Protein AF-A0A0G3ICB9-F1 (afdb_monomer_lite)

Organism: NCBI:txid573737

Radius of gyration: 21.66 Å; chains: 1; bounding box: 41×45×88 Å

Secondary structure (DSSP, 8-state):
------------S---HHHHHH--THHHHT--HHHHHHHHHHHHSPPTT--SPPPEEEETTEEHHHHS-TTS-GGGHHHHHHHHHHHHHHHHHHHTT--HHHHHHHHHHHHHHTT-HHHHTGGGGTSPPPTTEEEEEEEEEEEEETTEEEEEEEEEEEE------PPP-------

Structure (mmCIF, N/CA/C/O backbone):
data_AF-A0A0G3ICB9-F1
#
_entry.id   AF-A0A0G3ICB9-F1
#
loop_
_atom_site.group_PDB
_atom_site.id
_atom_site.type_symbol
_atom_site.label_atom_id
_atom_site.label_alt_id
_atom_site.label_comp_id
_atom_site.label_asym_id
_atom_site.label_entity_id
_atom_site.label_seq_id
_atom_site.pdbx_PDB_ins_code
_atom_site.Cartn_x
_atom_site.Cartn_y
_atom_site.Cartn_z
_atom_site.occupancy
_atom_site.B_iso_or_equiv
_atom_site.auth_seq_id
_atom_site.auth_comp_id
_atom_site.auth_asym_id
_atom_site.auth_atom_id
_atom_site.pdbx_PDB_model_num
ATOM 1 N N . MET A 1 1 ? -5.473 25.758 28.891 1.00 36.34 1 MET A N 1
ATOM 2 C CA . MET A 1 1 ? -4.115 25.383 28.438 1.00 36.34 1 MET A CA 1
ATOM 3 C C . MET A 1 1 ? -4.259 24.371 27.316 1.00 36.34 1 MET A C 1
ATOM 5 O O . MET A 1 1 ? -4.923 23.369 27.555 1.00 36.34 1 MET A O 1
ATOM 9 N N . PRO A 1 2 ? -3.718 24.615 26.113 1.00 33.41 2 PRO A N 1
ATOM 10 C CA . PRO A 1 2 ? -3.666 23.583 25.084 1.00 33.41 2 PRO A CA 1
ATOM 11 C C . PRO A 1 2 ? -2.639 22.509 25.492 1.00 33.41 2 PRO A C 1
ATOM 13 O O . PRO A 1 2 ? -1.595 22.863 26.050 1.00 33.41 2 PRO A O 1
ATOM 16 N N . PRO A 1 3 ? -2.899 21.212 25.260 1.00 31.28 3 PRO A N 1
ATOM 17 C CA . PRO A 1 3 ? -1.895 20.179 25.476 1.00 31.28 3 PRO A CA 1
ATOM 18 C C . PRO A 1 3 ? -0.764 20.356 24.455 1.00 31.28 3 PRO A C 1
ATOM 20 O O . PRO A 1 3 ? -0.984 20.318 23.248 1.00 31.28 3 PRO A O 1
ATOM 23 N N . SER A 1 4 ? 0.461 20.576 24.937 1.00 29.45 4 SER A N 1
ATOM 24 C CA . SER A 1 4 ? 1.648 20.570 24.086 1.00 29.45 4 SER A CA 1
ATOM 25 C C . SER A 1 4 ? 2.034 19.121 23.786 1.00 29.45 4 SER A C 1
ATOM 27 O O . SER A 1 4 ? 2.638 18.450 24.629 1.00 29.45 4 SER A O 1
ATOM 29 N N . THR A 1 5 ? 1.713 18.627 22.597 1.00 32.50 5 THR A N 1
ATOM 30 C CA . THR A 1 5 ? 2.228 17.340 22.119 1.00 32.50 5 THR A CA 1
ATOM 31 C C . THR A 1 5 ? 3.695 17.522 21.734 1.00 32.50 5 THR A C 1
ATOM 33 O O . THR A 1 5 ? 4.024 17.861 20.603 1.00 32.50 5 THR A O 1
ATOM 36 N N . ARG A 1 6 ? 4.608 17.352 22.696 1.00 29.30 6 ARG A N 1
ATOM 37 C CA . ARG A 1 6 ? 6.033 17.162 22.398 1.00 29.30 6 ARG A CA 1
ATOM 38 C C . ARG A 1 6 ? 6.254 15.680 22.126 1.00 29.30 6 ARG A C 1
ATOM 40 O O . ARG A 1 6 ? 6.315 14.887 23.065 1.00 29.30 6 ARG A O 1
ATOM 47 N N . ILE A 1 7 ? 6.374 15.322 20.850 1.00 36.06 7 ILE A N 1
ATOM 48 C CA . ILE A 1 7 ? 6.918 14.029 20.431 1.00 36.06 7 ILE A CA 1
ATOM 49 C C . ILE A 1 7 ? 8.352 13.979 20.970 1.00 36.06 7 ILE A C 1
ATOM 51 O O . ILE A 1 7 ? 9.191 14.807 20.616 1.00 36.06 7 ILE A O 1
ATOM 55 N N . ARG A 1 8 ? 8.618 13.075 21.917 1.00 31.22 8 ARG A N 1
ATOM 56 C CA . ARG A 1 8 ? 9.980 12.847 22.409 1.00 31.22 8 ARG A CA 1
ATOM 57 C C . ARG A 1 8 ? 10.751 12.142 21.302 1.00 31.22 8 ARG A C 1
ATOM 59 O O . ARG A 1 8 ? 10.303 11.101 20.832 1.00 31.22 8 ARG A O 1
ATOM 66 N N . SER A 1 9 ? 11.910 12.675 20.925 1.00 35.12 9 SER A N 1
ATOM 67 C CA . SER A 1 9 ? 12.854 11.935 20.094 1.00 35.12 9 SER A CA 1
ATOM 68 C C . SER A 1 9 ? 13.246 10.650 20.830 1.00 35.12 9 SER A C 1
ATOM 70 O O . SER A 1 9 ? 13.756 10.678 21.953 1.00 35.12 9 SER A O 1
ATOM 72 N N . TRP A 1 10 ? 12.929 9.508 20.224 1.00 36.06 10 TRP A N 1
ATOM 73 C CA . TRP A 1 10 ? 13.269 8.198 20.761 1.00 36.06 10 TRP A CA 1
ATOM 74 C C . TRP A 1 10 ? 14.775 7.981 20.603 1.00 36.06 10 TRP A C 1
ATOM 76 O O . TRP A 1 10 ? 15.261 7.641 19.529 1.00 36.06 10 TRP A O 1
ATOM 86 N N . ASN A 1 11 ? 15.533 8.238 21.668 1.00 41.88 11 ASN A N 1
ATOM 87 C CA . ASN A 1 11 ? 16.977 8.039 21.686 1.00 41.88 11 ASN A CA 1
ATOM 88 C C . ASN A 1 11 ? 17.268 6.593 22.129 1.00 41.88 11 ASN A C 1
ATOM 90 O O . ASN A 1 11 ? 17.158 6.274 23.314 1.00 41.88 11 ASN A O 1
ATOM 94 N N . ARG A 1 12 ? 17.598 5.705 21.182 1.00 42.88 12 ARG A N 1
ATOM 95 C CA . ARG A 1 12 ? 18.114 4.354 21.461 1.00 42.88 12 ARG A CA 1
ATOM 96 C C . ARG A 1 12 ? 19.514 4.235 20.873 1.00 42.88 12 ARG A C 1
ATOM 98 O O . ARG A 1 12 ? 19.721 4.473 19.693 1.00 42.88 12 ARG A O 1
ATOM 105 N N . THR A 1 13 ? 20.469 3.825 21.696 1.00 48.84 13 THR A N 1
ATOM 106 C CA . THR A 1 13 ? 21.907 3.785 21.379 1.00 48.84 13 THR A CA 1
ATOM 107 C C . THR A 1 13 ? 22.303 2.696 20.363 1.00 48.84 13 THR A C 1
ATOM 109 O O . THR A 1 13 ? 23.482 2.544 20.076 1.00 48.84 13 THR A O 1
ATOM 112 N N . HIS A 1 14 ? 21.350 1.946 19.797 1.00 49.00 14 HIS A N 1
ATOM 113 C CA . HIS A 1 14 ? 21.583 0.895 18.796 1.00 49.00 14 HIS A CA 1
ATOM 114 C C . HIS A 1 14 ? 20.379 0.772 17.848 1.00 49.00 14 HIS A C 1
ATOM 116 O O . HIS A 1 14 ? 19.613 -0.183 17.922 1.00 49.00 14 HIS A O 1
ATOM 122 N N . THR A 1 15 ? 20.1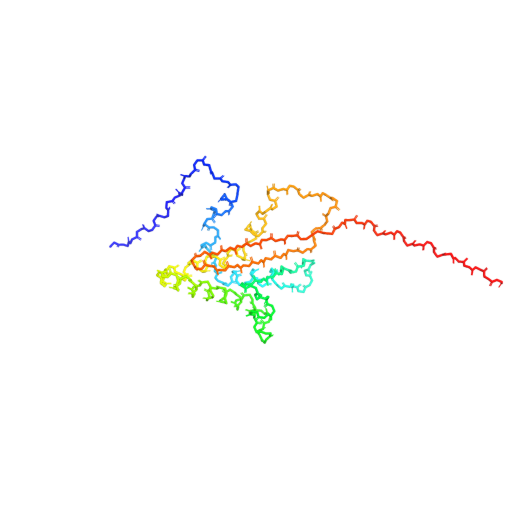92 1.769 16.989 1.00 50.28 15 THR A N 1
ATOM 123 C CA . THR A 1 15 ? 19.154 1.775 15.949 1.00 50.28 15 THR A CA 1
ATOM 124 C C . THR A 1 15 ? 19.701 1.081 14.700 1.00 50.28 15 THR A C 1
ATOM 126 O O . THR A 1 15 ? 20.700 1.535 14.135 1.00 50.28 15 THR A O 1
ATOM 129 N N . SER A 1 16 ? 19.082 -0.016 14.267 1.00 55.09 16 SER A N 1
ATOM 130 C CA . SER A 1 16 ? 19.401 -0.666 12.986 1.00 55.09 16 SER A CA 1
ATOM 131 C C . SER A 1 16 ? 19.162 0.294 11.810 1.00 55.09 16 SER A C 1
ATOM 133 O O . SER A 1 16 ? 18.379 1.233 11.930 1.00 55.09 16 SER A O 1
ATOM 135 N N . ILE A 1 17 ? 19.805 0.079 10.655 1.00 57.38 17 ILE A N 1
ATOM 136 C CA . ILE A 1 17 ? 19.614 0.930 9.458 1.00 57.38 17 ILE A CA 1
ATOM 137 C C . ILE A 1 17 ? 18.126 1.020 9.075 1.00 57.38 17 ILE A C 1
ATOM 139 O O . ILE A 1 17 ? 17.643 2.090 8.723 1.00 57.38 17 ILE A O 1
ATOM 143 N N . ILE A 1 18 ? 17.379 -0.079 9.222 1.00 51.78 18 ILE A N 1
ATOM 144 C CA . ILE A 1 18 ? 15.931 -0.114 8.976 1.00 51.78 18 ILE A CA 1
ATOM 145 C C . ILE A 1 18 ? 15.203 0.817 9.944 1.00 51.78 18 ILE A C 1
ATOM 147 O O . ILE A 1 18 ? 14.414 1.650 9.514 1.00 51.78 18 ILE A O 1
ATOM 151 N N . GLU A 1 19 ? 15.500 0.736 11.240 1.00 52.53 19 GLU A N 1
ATOM 152 C CA . GLU A 1 19 ? 14.912 1.652 12.213 1.00 52.53 19 GLU A CA 1
ATOM 153 C C . GLU A 1 19 ? 15.326 3.106 11.930 1.00 52.53 19 GLU A C 1
ATOM 155 O O . GLU A 1 19 ? 14.493 3.987 12.055 1.00 52.53 19 GLU A O 1
ATOM 160 N N . GLN A 1 20 ? 16.547 3.385 11.459 1.00 56.66 20 GLN A N 1
ATOM 161 C CA . GLN A 1 20 ? 16.966 4.744 11.079 1.00 56.66 20 GLN A CA 1
ATOM 162 C C . GLN A 1 20 ? 16.178 5.295 9.882 1.00 56.66 20 GLN A C 1
ATOM 164 O O . GLN A 1 20 ? 15.895 6.489 9.851 1.00 56.66 20 GLN A O 1
ATOM 169 N N . VAL A 1 21 ? 15.788 4.438 8.932 1.00 54.41 21 VAL A N 1
ATOM 170 C CA . VAL A 1 21 ? 14.921 4.802 7.797 1.00 54.41 21 VAL A CA 1
ATOM 171 C C . VAL A 1 21 ? 13.453 4.947 8.217 1.00 54.41 21 VAL A C 1
ATOM 173 O O . VAL A 1 21 ? 12.726 5.746 7.635 1.00 54.41 21 VAL A O 1
ATOM 176 N N . LEU A 1 22 ? 13.015 4.217 9.245 1.00 53.25 22 LEU A N 1
ATOM 177 C CA . LEU A 1 22 ? 11.676 4.347 9.834 1.00 53.25 22 LEU A CA 1
ATOM 178 C C . LEU A 1 22 ? 11.558 5.532 10.813 1.00 53.25 22 LEU A C 1
ATOM 180 O O . LEU A 1 22 ? 10.451 5.969 11.121 1.00 53.25 22 LEU A O 1
ATOM 184 N N . VAL A 1 23 ? 12.685 6.048 11.315 1.00 50.00 23 VAL A N 1
ATOM 185 C CA . VAL A 1 23 ? 12.760 7.092 12.350 1.00 50.00 23 VAL A CA 1
ATOM 186 C C . VAL A 1 23 ? 12.534 8.540 11.878 1.00 50.00 23 VAL A C 1
ATOM 188 O O . VAL A 1 23 ? 12.190 9.344 12.751 1.00 50.00 23 VAL A O 1
ATOM 191 N N . PRO A 1 24 ? 12.572 8.958 10.592 1.00 49.22 24 PRO A N 1
ATOM 192 C CA . PRO A 1 24 ? 12.057 10.270 10.234 1.00 49.22 24 PRO A CA 1
ATOM 193 C C . PRO A 1 24 ? 10.522 10.205 10.175 1.00 49.22 24 PRO A C 1
ATOM 195 O O . PRO A 1 24 ? 9.903 10.294 9.119 1.00 49.22 24 PRO A O 1
ATOM 198 N N . GLN A 1 25 ? 9.894 10.122 11.352 1.00 50.16 25 GLN A N 1
ATOM 199 C CA . GLN A 1 25 ? 8.464 10.381 11.562 1.00 50.16 25 GLN A CA 1
ATOM 200 C C . GLN A 1 25 ? 8.055 11.805 11.126 1.00 50.16 25 GLN A C 1
ATOM 202 O O . GLN A 1 25 ? 6.872 12.125 11.086 1.00 50.16 25 GLN A O 1
ATOM 207 N N . THR A 1 26 ? 9.016 12.666 10.781 1.00 45.91 26 THR A N 1
ATOM 208 C CA . THR A 1 26 ? 8.797 14.058 10.383 1.00 45.91 26 THR A CA 1
ATOM 209 C C . THR A 1 26 ? 8.535 14.252 8.889 1.00 45.91 26 THR A C 1
ATOM 211 O O . THR A 1 26 ? 7.881 15.223 8.543 1.00 45.91 26 THR A O 1
ATOM 214 N N . GLU A 1 27 ? 8.972 13.357 7.991 1.00 49.41 27 GLU A N 1
ATOM 215 C CA . GLU A 1 27 ? 8.722 13.542 6.543 1.00 49.41 27 GLU A CA 1
ATOM 216 C C . GLU A 1 27 ? 7.315 13.113 6.101 1.00 49.41 27 GLU A C 1
ATOM 218 O O . GLU A 1 27 ? 6.844 13.540 5.051 1.00 49.41 27 GLU A O 1
ATOM 223 N N . ILE A 1 28 ? 6.630 12.269 6.878 1.00 52.31 28 ILE A N 1
ATOM 224 C CA . ILE A 1 28 ? 5.298 11.747 6.522 1.00 52.31 28 ILE A CA 1
ATOM 225 C C . ILE A 1 28 ? 4.181 12.562 7.170 1.00 52.31 28 ILE A C 1
ATOM 227 O O . ILE A 1 28 ? 3.145 12.759 6.538 1.00 52.31 28 ILE A O 1
ATOM 231 N N . ALA A 1 29 ? 4.408 13.088 8.378 1.00 55.44 29 ALA A N 1
ATOM 232 C CA . ALA A 1 29 ? 3.417 13.876 9.110 1.00 55.44 29 ALA A CA 1
ATOM 233 C C . ALA A 1 29 ? 2.998 15.166 8.376 1.00 55.44 29 ALA A C 1
ATOM 235 O O . ALA A 1 29 ? 1.860 15.607 8.527 1.00 55.44 29 ALA A O 1
ATOM 236 N N . ASP A 1 30 ? 3.878 15.728 7.541 1.00 67.00 30 ASP A N 1
ATOM 237 C CA . ASP A 1 30 ? 3.620 16.976 6.811 1.00 67.00 30 ASP A CA 1
ATOM 238 C C . ASP A 1 30 ? 2.973 16.761 5.430 1.00 67.00 30 ASP A C 1
ATOM 240 O O . ASP A 1 30 ? 2.623 17.726 4.747 1.00 67.00 30 ASP A O 1
ATOM 244 N N . ARG A 1 31 ? 2.784 15.506 4.998 1.00 79.81 31 ARG A N 1
ATOM 245 C CA . ARG A 1 31 ? 2.230 15.198 3.673 1.00 79.81 31 ARG A CA 1
ATOM 246 C C . ARG A 1 31 ? 0.709 15.234 3.685 1.00 79.81 31 ARG A C 1
ATOM 248 O O . ARG A 1 31 ? 0.039 14.589 4.494 1.00 79.81 31 ARG A O 1
ATOM 255 N N . THR A 1 32 ? 0.141 15.931 2.712 1.00 88.12 32 THR A N 1
ATOM 256 C CA . THR A 1 32 ? -1.304 15.929 2.487 1.00 88.12 32 THR A CA 1
ATOM 257 C C . THR A 1 32 ? -1.759 14.595 1.892 1.00 88.12 32 THR A C 1
ATOM 259 O O . THR A 1 32 ? -1.032 13.954 1.132 1.00 88.12 32 THR A O 1
ATOM 262 N N . GLU A 1 33 ? -3.005 14.183 2.159 1.00 88.75 33 GLU A N 1
ATOM 263 C CA . GLU A 1 33 ? -3.577 12.973 1.537 1.00 88.75 33 GLU A CA 1
ATOM 264 C C . GLU A 1 33 ? -3.528 13.031 0.009 1.00 88.75 33 GLU A C 1
ATOM 266 O O . GLU A 1 33 ? -3.311 12.016 -0.642 1.00 88.75 33 GLU A O 1
ATOM 271 N N . ARG A 1 34 ? -3.670 14.230 -0.570 1.00 91.56 34 ARG A N 1
ATOM 272 C CA . ARG A 1 34 ? -3.574 14.446 -2.016 1.00 91.56 34 ARG A CA 1
ATOM 273 C C . ARG A 1 34 ? -2.182 14.113 -2.554 1.00 91.56 34 ARG A C 1
ATOM 275 O O . ARG A 1 34 ? -2.074 13.507 -3.616 1.00 91.56 34 ARG A O 1
ATOM 282 N N . GLU A 1 35 ? -1.128 14.499 -1.841 1.00 92.19 35 GLU A N 1
ATOM 283 C CA . GLU A 1 35 ? 0.252 14.171 -2.220 1.00 92.19 35 GLU A CA 1
ATOM 284 C C . GLU A 1 35 ? 0.533 12.681 -2.062 1.00 92.19 35 GLU A C 1
ATOM 286 O O . GLU A 1 35 ? 1.159 12.087 -2.934 1.00 92.19 35 GLU A O 1
ATOM 291 N N . VAL A 1 36 ? 0.045 12.060 -0.986 1.00 93.38 36 VAL A N 1
ATOM 292 C CA . VAL A 1 36 ? 0.157 10.608 -0.780 1.00 93.38 36 VAL A CA 1
ATOM 293 C C . VAL A 1 36 ? -0.580 9.849 -1.888 1.00 93.38 36 VAL A C 1
ATOM 295 O O . VAL A 1 36 ? -0.023 8.924 -2.473 1.00 93.38 36 VAL A O 1
ATOM 298 N N . ALA A 1 37 ? -1.797 10.270 -2.235 1.00 94.56 37 ALA A N 1
ATOM 299 C CA . ALA A 1 37 ? -2.592 9.678 -3.305 1.00 94.56 37 ALA A CA 1
ATOM 300 C C . ALA A 1 37 ? -1.905 9.795 -4.674 1.00 94.56 37 ALA A C 1
ATOM 302 O O . ALA A 1 37 ? -1.842 8.813 -5.413 1.00 94.56 37 ALA A O 1
ATOM 303 N N . ALA A 1 38 ? -1.356 10.966 -5.011 1.00 92.69 38 ALA A N 1
ATOM 304 C CA . ALA A 1 38 ? -0.598 11.153 -6.249 1.00 92.69 38 ALA A CA 1
ATOM 305 C C . ALA A 1 38 ? 0.632 10.232 -6.301 1.00 92.69 38 ALA A C 1
ATOM 307 O O . ALA A 1 38 ? 0.905 9.594 -7.318 1.00 92.69 38 ALA A O 1
ATOM 308 N N . ASP A 1 39 ? 1.326 10.096 -5.175 1.00 92.44 39 ASP A N 1
ATOM 309 C CA . ASP A 1 39 ? 2.490 9.232 -5.053 1.00 92.44 39 ASP A CA 1
ATOM 310 C C . ASP A 1 39 ? 2.157 7.742 -5.153 1.00 92.44 39 ASP A C 1
ATOM 312 O O . ASP A 1 39 ? 2.927 6.983 -5.750 1.00 92.44 39 ASP A O 1
ATOM 316 N N . MET A 1 40 ? 1.018 7.314 -4.604 1.00 94.44 40 MET A N 1
ATOM 317 C CA . MET A 1 40 ? 0.501 5.965 -4.818 1.00 94.44 40 MET A CA 1
ATOM 318 C C . MET A 1 40 ? 0.180 5.740 -6.293 1.00 94.44 40 MET A C 1
ATOM 320 O O . MET A 1 40 ? 0.601 4.732 -6.861 1.00 94.44 40 MET A O 1
ATOM 324 N N . ALA A 1 41 ? -0.510 6.691 -6.932 1.00 93.69 41 ALA A N 1
ATOM 325 C CA . ALA A 1 41 ? -0.842 6.599 -8.349 1.00 93.69 41 ALA A CA 1
ATOM 326 C C . ALA A 1 41 ? 0.419 6.368 -9.200 1.00 93.69 41 ALA A C 1
ATOM 328 O O . ALA A 1 41 ? 0.454 5.432 -9.993 1.00 93.69 41 ALA A O 1
ATOM 329 N N . ALA A 1 42 ? 1.474 7.150 -8.961 1.00 91.25 42 ALA A N 1
ATOM 330 C CA . ALA A 1 42 ? 2.734 7.068 -9.698 1.00 91.25 42 ALA A CA 1
ATOM 331 C C . ALA A 1 42 ? 3.523 5.760 -9.485 1.00 91.25 42 ALA A C 1
ATOM 333 O O . ALA A 1 42 ? 4.318 5.376 -10.336 1.00 91.25 42 ALA A O 1
ATOM 334 N N . ARG A 1 43 ? 3.354 5.080 -8.344 1.00 91.19 43 ARG A N 1
ATOM 335 C CA . ARG A 1 43 ? 4.123 3.865 -8.001 1.00 91.19 43 ARG A CA 1
ATOM 336 C C . ARG A 1 43 ? 3.441 2.582 -8.441 1.00 91.19 43 ARG A C 1
ATOM 338 O O . ARG A 1 43 ? 4.102 1.640 -8.877 1.00 91.19 43 ARG A O 1
ATOM 345 N N . TYR A 1 44 ? 2.126 2.539 -8.270 1.00 94.06 44 TYR A N 1
ATOM 346 C CA . TYR A 1 44 ? 1.330 1.331 -8.468 1.00 94.06 44 TYR A CA 1
ATOM 347 C C . TYR A 1 44 ? 0.665 1.284 -9.846 1.00 94.06 44 TYR A C 1
ATOM 349 O O . TYR A 1 44 ? 0.238 0.217 -10.288 1.00 94.06 44 TYR A O 1
ATOM 357 N N . TRP A 1 45 ? 0.646 2.407 -10.569 1.00 91.75 45 TRP A N 1
ATOM 358 C CA . TRP A 1 45 ? 0.234 2.477 -11.966 1.00 91.75 45 TRP A CA 1
ATOM 359 C C . TRP A 1 45 ? 1.302 3.187 -12.798 1.00 91.75 45 TRP A C 1
ATOM 361 O O . TRP A 1 45 ? 1.907 4.157 -12.356 1.00 91.75 45 TRP A O 1
ATOM 371 N N . ALA A 1 46 ? 1.532 2.701 -14.019 1.00 78.00 46 ALA A N 1
ATOM 372 C CA . ALA A 1 46 ? 2.472 3.339 -14.936 1.00 78.00 46 ALA A CA 1
ATOM 373 C C . ALA A 1 46 ? 1.881 4.668 -15.412 1.00 78.00 46 ALA A C 1
ATOM 375 O O . ALA A 1 46 ? 0.772 4.691 -15.959 1.00 78.00 46 ALA A O 1
ATOM 376 N N . ALA A 1 47 ? 2.626 5.760 -15.251 1.00 70.19 47 ALA A N 1
ATOM 377 C CA . ALA A 1 47 ? 2.311 6.982 -15.971 1.00 70.19 47 ALA A CA 1
ATOM 378 C C . ALA A 1 47 ? 2.630 6.785 -17.468 1.00 70.19 47 ALA A C 1
ATOM 380 O O . ALA A 1 47 ? 3.585 6.079 -17.809 1.00 70.19 47 ALA A O 1
ATOM 381 N N . PRO A 1 48 ? 1.860 7.390 -18.390 1.00 63.09 48 PRO A N 1
ATOM 382 C CA . PRO A 1 48 ? 2.192 7.355 -19.809 1.00 63.09 48 PRO A CA 1
ATOM 383 C C . PRO A 1 48 ? 3.607 7.901 -20.051 1.00 63.09 48 PRO A C 1
ATOM 385 O O . PRO A 1 48 ? 3.883 9.057 -19.740 1.00 63.09 48 PRO A O 1
ATOM 388 N N . GLY A 1 49 ? 4.495 7.070 -20.603 1.00 65.00 49 GLY A N 1
ATOM 389 C CA . GLY A 1 49 ? 5.888 7.438 -20.880 1.00 65.00 49 GLY A CA 1
ATOM 390 C C . GLY A 1 49 ? 6.871 7.225 -19.724 1.00 65.00 49 GLY A C 1
ATOM 391 O O . GLY A 1 49 ? 8.047 7.532 -19.895 1.00 65.00 49 GLY A O 1
ATOM 392 N N . ASP A 1 50 ? 6.434 6.690 -18.579 1.00 72.00 50 ASP A N 1
ATOM 393 C CA . ASP A 1 50 ? 7.355 6.240 -17.531 1.00 72.00 50 ASP A CA 1
ATOM 394 C C . ASP A 1 50 ? 7.918 4.855 -17.886 1.00 72.00 50 ASP A C 1
ATOM 396 O O . ASP A 1 50 ? 7.177 3.903 -18.137 1.00 72.00 50 ASP A O 1
ATOM 400 N N . GLU A 1 51 ? 9.245 4.745 -17.925 1.00 70.44 51 GLU A N 1
ATOM 401 C CA . GLU A 1 51 ? 9.952 3.485 -18.178 1.00 70.44 51 GLU A CA 1
ATOM 402 C C . GLU A 1 51 ? 9.983 2.570 -16.941 1.00 70.44 51 GLU A C 1
ATOM 404 O O . GLU A 1 51 ? 10.380 1.404 -17.035 1.00 70.44 51 GLU A O 1
ATOM 409 N N . ARG A 1 52 ? 9.588 3.074 -15.763 1.00 76.00 52 ARG A N 1
ATOM 410 C CA . ARG A 1 52 ? 9.537 2.286 -14.530 1.00 76.00 52 ARG A CA 1
ATOM 411 C C . ARG A 1 52 ? 8.362 1.317 -14.562 1.00 76.00 52 ARG A C 1
ATOM 413 O O . ARG A 1 52 ? 7.203 1.702 -14.699 1.00 76.00 52 ARG A O 1
ATOM 420 N N . ALA A 1 53 ? 8.661 0.037 -14.353 1.00 84.25 53 ALA A N 1
ATOM 421 C CA . ALA A 1 53 ? 7.630 -0.968 -14.143 1.00 84.25 53 ALA A CA 1
ATOM 422 C C . ALA A 1 53 ? 6.848 -0.665 -12.845 1.00 84.25 53 ALA A C 1
ATOM 424 O O . ALA A 1 53 ? 7.479 -0.479 -11.799 1.00 84.25 53 ALA A O 1
ATOM 425 N N . PRO A 1 54 ? 5.501 -0.672 -12.871 1.00 91.31 54 PRO A N 1
ATOM 426 C CA . PRO A 1 54 ? 4.695 -0.479 -11.671 1.00 91.31 54 PRO A CA 1
ATOM 427 C C . PRO A 1 54 ? 4.961 -1.551 -10.619 1.00 91.31 54 PRO A C 1
ATOM 429 O O . PRO A 1 54 ? 5.118 -2.743 -10.936 1.00 91.31 54 PRO A O 1
ATOM 432 N N . ILE A 1 55 ? 4.935 -1.131 -9.357 1.00 92.69 55 ILE A N 1
ATOM 433 C CA . ILE A 1 55 ? 5.043 -2.037 -8.219 1.00 92.69 55 ILE A CA 1
ATOM 434 C C . ILE A 1 55 ? 3.816 -2.953 -8.209 1.00 92.69 55 ILE A C 1
ATOM 436 O O . ILE A 1 55 ? 2.677 -2.490 -8.235 1.00 92.69 55 ILE A O 1
ATOM 440 N N . ALA A 1 56 ? 4.039 -4.268 -8.186 1.00 93.75 56 ALA A N 1
ATOM 441 C CA . ALA A 1 56 ? 2.959 -5.218 -7.939 1.00 93.75 56 ALA A CA 1
ATOM 442 C C . ALA A 1 56 ? 2.574 -5.157 -6.457 1.00 93.75 56 ALA A C 1
ATOM 444 O O . ALA A 1 56 ? 3.438 -5.369 -5.614 1.00 93.75 56 ALA A O 1
ATOM 445 N N . LEU A 1 57 ? 1.310 -4.881 -6.139 1.00 95.69 57 LEU A N 1
ATOM 446 C CA . LEU A 1 57 ? 0.817 -4.845 -4.761 1.00 95.69 57 LEU A CA 1
ATOM 447 C C . LEU A 1 57 ? -0.220 -5.947 -4.529 1.00 95.69 57 LEU A C 1
ATOM 449 O O . LEU A 1 57 ? -1.143 -6.111 -5.333 1.00 95.69 57 LEU A O 1
ATOM 453 N N . SER A 1 58 ? -0.093 -6.647 -3.406 1.00 96.19 58 SER A N 1
ATOM 454 C CA . SER A 1 58 ? -1.148 -7.460 -2.805 1.00 96.19 58 SER A CA 1
ATOM 455 C C . SER A 1 58 ? -1.374 -7.063 -1.349 1.00 96.19 58 SER A C 1
ATOM 457 O O . SER A 1 58 ? -0.441 -6.676 -0.648 1.00 96.19 58 SER A O 1
ATOM 459 N N . VAL A 1 59 ? -2.627 -7.134 -0.902 1.00 95.06 59 VAL A N 1
ATOM 460 C CA . VAL A 1 59 ? -3.032 -6.868 0.483 1.00 95.06 59 VAL A CA 1
ATOM 461 C C . VAL A 1 59 ? -3.888 -8.032 0.955 1.00 95.06 59 VAL A C 1
ATOM 463 O O . VAL A 1 59 ? -4.899 -8.337 0.325 1.00 95.06 59 VAL A O 1
ATOM 466 N N . ASN A 1 60 ? -3.477 -8.712 2.026 1.00 92.62 60 ASN A N 1
ATOM 467 C CA . ASN A 1 60 ? -4.130 -9.915 2.550 1.00 92.62 60 ASN A CA 1
ATOM 468 C C . ASN A 1 60 ? -4.418 -10.943 1.438 1.00 92.62 60 ASN A C 1
ATOM 470 O O . ASN A 1 60 ? -5.529 -11.453 1.303 1.00 92.62 60 ASN A O 1
ATOM 474 N N . SER A 1 61 ? -3.408 -11.191 0.593 1.00 91.19 61 SER A N 1
ATOM 475 C CA . SER A 1 61 ? -3.478 -12.073 -0.585 1.00 91.19 61 SER A CA 1
ATOM 476 C C . SER A 1 61 ? -4.432 -11.627 -1.710 1.00 91.19 61 SER A C 1
ATOM 478 O O . SER A 1 61 ? -4.645 -12.375 -2.666 1.00 91.19 61 SER A O 1
ATOM 480 N N . VAL A 1 62 ? -4.976 -10.408 -1.658 1.00 94.81 62 VAL A N 1
ATOM 481 C CA . VAL A 1 62 ? -5.779 -9.812 -2.736 1.00 94.81 62 VAL A CA 1
ATOM 482 C C . VAL A 1 62 ? -4.905 -8.876 -3.564 1.00 94.81 62 VAL A C 1
ATOM 484 O O . VAL A 1 62 ? -4.340 -7.917 -3.047 1.00 94.81 62 VAL A O 1
ATOM 487 N N . ALA A 1 63 ? -4.782 -9.150 -4.861 1.00 94.00 63 ALA A N 1
ATOM 488 C CA . ALA A 1 63 ? -4.001 -8.326 -5.779 1.00 94.00 63 ALA A CA 1
ATOM 489 C C . ALA A 1 63 ? -4.673 -6.967 -6.068 1.00 94.00 63 ALA A C 1
ATOM 491 O O . ALA A 1 63 ? -5.898 -6.840 -6.032 1.00 94.00 63 ALA A O 1
ATOM 492 N N . LEU A 1 64 ? -3.859 -5.953 -6.381 1.00 93.00 64 LEU A N 1
ATOM 493 C CA . LEU A 1 64 ? -4.287 -4.568 -6.622 1.00 93.00 64 LEU A CA 1
ATOM 494 C C . LEU A 1 64 ? -5.434 -4.416 -7.632 1.00 93.00 64 LEU A C 1
ATOM 496 O O . LEU A 1 64 ? -6.319 -3.586 -7.434 1.00 93.00 64 LEU A O 1
ATOM 500 N N . ASP A 1 65 ? -5.434 -5.217 -8.696 1.00 90.19 65 ASP A N 1
ATOM 501 C CA . ASP A 1 65 ? -6.466 -5.218 -9.741 1.00 90.19 65 ASP A CA 1
ATOM 502 C C . ASP A 1 65 ? -7.849 -5.648 -9.230 1.00 90.19 65 ASP A C 1
ATOM 504 O O . ASP A 1 65 ? -8.862 -5.323 -9.845 1.00 90.19 65 ASP A O 1
ATOM 508 N N . ARG A 1 66 ? -7.890 -6.360 -8.100 1.00 92.62 66 ARG A N 1
ATOM 509 C CA . ARG A 1 66 ? -9.116 -6.757 -7.399 1.00 92.62 66 ARG A CA 1
ATOM 510 C C . ARG A 1 66 ? -9.432 -5.877 -6.195 1.00 92.62 66 ARG A C 1
ATOM 512 O O . ARG A 1 66 ? -10.573 -5.879 -5.747 1.00 92.62 66 ARG A O 1
ATOM 519 N N . LEU A 1 67 ? -8.442 -5.156 -5.665 1.00 92.19 67 LEU A N 1
ATOM 520 C CA . LEU A 1 67 ? -8.633 -4.223 -4.551 1.00 92.19 67 LEU A CA 1
ATOM 521 C C . LEU A 1 67 ? -9.373 -2.957 -4.986 1.00 92.19 67 LEU A C 1
ATOM 523 O O . LEU A 1 67 ? -10.155 -2.415 -4.212 1.00 92.19 67 LEU A O 1
ATOM 527 N N . ILE A 1 68 ? -9.122 -2.486 -6.209 1.00 94.00 68 ILE A N 1
ATOM 528 C CA . ILE A 1 68 ? -9.682 -1.235 -6.727 1.00 94.00 68 ILE A CA 1
ATOM 529 C C . ILE A 1 68 ? -10.658 -1.541 -7.856 1.00 94.00 68 ILE A C 1
ATOM 531 O O . ILE A 1 68 ? -10.301 -2.225 -8.813 1.00 94.00 68 ILE A O 1
ATOM 535 N N . ASP A 1 69 ? -11.877 -1.000 -7.767 1.00 90.06 69 ASP A N 1
ATOM 536 C CA . ASP A 1 69 ? -12.872 -1.142 -8.832 1.00 90.06 69 ASP A CA 1
ATOM 537 C C . ASP A 1 69 ? -12.288 -0.599 -10.156 1.00 90.06 69 ASP A C 1
ATOM 539 O O . ASP A 1 69 ? -11.831 0.550 -10.207 1.00 90.06 69 ASP A O 1
ATOM 543 N N . PRO A 1 70 ? -12.296 -1.386 -11.250 1.00 85.81 70 PRO A N 1
ATOM 544 C CA . PRO A 1 70 ? -11.766 -0.954 -12.542 1.00 85.81 70 PRO A CA 1
ATOM 545 C C . PRO A 1 70 ? -12.456 0.296 -13.112 1.00 85.81 70 PRO A C 1
ATOM 547 O O . PRO A 1 70 ? -11.894 0.943 -13.998 1.00 85.81 70 PRO A O 1
ATOM 550 N N . ARG A 1 71 ? -13.651 0.647 -12.617 1.00 90.62 71 ARG A N 1
ATOM 551 C CA . ARG A 1 71 ? -14.409 1.852 -12.983 1.00 90.62 71 ARG A CA 1
ATOM 552 C C . ARG A 1 71 ? -13.862 3.131 -12.355 1.00 90.62 71 ARG A C 1
ATOM 554 O O . ARG A 1 71 ? -14.219 4.209 -12.822 1.00 90.62 71 ARG A O 1
ATOM 561 N N . VAL A 1 72 ? -13.010 3.034 -11.332 1.00 91.56 72 VAL A N 1
ATOM 562 C CA . VAL A 1 72 ? -12.352 4.203 -10.734 1.00 91.56 72 VAL A CA 1
ATOM 563 C C . VAL A 1 72 ? -11.500 4.893 -11.797 1.00 91.56 72 VAL A C 1
ATOM 565 O O . VAL A 1 72 ? -10.647 4.268 -12.446 1.00 91.56 72 VAL A O 1
ATOM 568 N N . ALA A 1 73 ? -11.730 6.196 -11.972 1.00 91.38 73 ALA A N 1
ATOM 569 C CA . ALA A 1 73 ? -11.016 6.997 -12.952 1.00 91.38 73 ALA A CA 1
ATOM 570 C C . ALA A 1 73 ? -9.507 6.959 -12.678 1.00 91.38 73 ALA A C 1
ATOM 572 O O . ALA A 1 73 ? -9.072 6.958 -11.529 1.00 91.38 73 ALA A O 1
ATOM 573 N N . VAL A 1 74 ? -8.682 6.956 -13.731 1.00 88.94 74 VAL A N 1
ATOM 574 C CA . VAL A 1 74 ? -7.220 6.787 -13.604 1.00 88.94 74 VAL A CA 1
ATOM 575 C C . VAL A 1 74 ? -6.596 7.783 -12.615 1.00 88.94 74 VAL A C 1
ATOM 577 O O . VAL A 1 74 ? -5.752 7.385 -11.818 1.00 88.94 74 VAL A O 1
ATOM 580 N N . GLY A 1 75 ? -7.052 9.041 -12.610 1.00 88.56 75 GLY A N 1
ATOM 581 C CA . GLY A 1 75 ? -6.569 10.077 -11.685 1.00 88.56 75 GLY A CA 1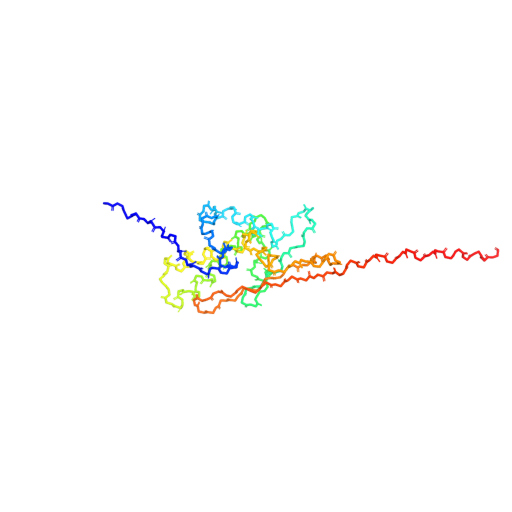
ATOM 582 C C . GLY A 1 75 ? -7.003 9.904 -10.223 1.00 88.56 75 GLY A C 1
ATOM 583 O O . GLY A 1 75 ? -6.415 10.518 -9.341 1.00 88.56 75 GLY A O 1
ATOM 584 N N . GLU A 1 76 ? -7.995 9.057 -9.950 1.00 93.56 76 GLU A N 1
ATOM 585 C CA . GLU A 1 76 ? -8.547 8.819 -8.609 1.00 93.56 76 GLU A CA 1
ATOM 586 C C . GLU A 1 76 ? -7.995 7.543 -7.963 1.00 93.56 76 GLU A C 1
ATOM 588 O O . GLU A 1 76 ? -8.096 7.364 -6.749 1.00 93.56 76 GLU A O 1
ATOM 593 N N . ARG A 1 77 ? -7.370 6.659 -8.751 1.00 94.75 77 ARG A N 1
ATOM 594 C CA . ARG A 1 77 ? -6.914 5.330 -8.309 1.00 94.75 77 ARG A CA 1
ATOM 595 C C . ARG A 1 77 ? -5.993 5.363 -7.096 1.00 94.75 77 ARG A C 1
ATOM 597 O O . ARG A 1 77 ? -6.152 4.547 -6.194 1.00 94.75 77 ARG A O 1
ATOM 604 N N . GLY A 1 78 ? -5.064 6.317 -7.048 1.00 95.38 78 GLY A N 1
ATOM 605 C CA . GLY A 1 78 ? -4.165 6.471 -5.905 1.00 95.38 78 GLY A CA 1
ATOM 606 C C . GLY A 1 78 ? -4.900 6.848 -4.616 1.00 95.38 78 GLY A C 1
ATOM 607 O O . GLY A 1 78 ? -4.598 6.307 -3.557 1.00 95.38 78 GLY A O 1
ATOM 608 N N . GLY A 1 79 ? -5.916 7.711 -4.710 1.00 96.19 79 GLY A N 1
ATOM 609 C CA . GLY A 1 79 ? -6.766 8.065 -3.572 1.00 96.19 79 GLY A CA 1
ATOM 610 C C . GLY A 1 79 ? -7.655 6.901 -3.136 1.00 96.19 79 GLY A C 1
ATOM 611 O O . GLY A 1 79 ? -7.744 6.613 -1.946 1.00 96.19 79 GLY A O 1
ATOM 612 N N . ALA A 1 80 ? -8.248 6.183 -4.093 1.00 96.44 80 ALA A N 1
ATOM 613 C CA . ALA A 1 80 ? -9.047 4.992 -3.813 1.00 96.44 80 ALA A CA 1
ATOM 614 C C . ALA A 1 80 ? -8.222 3.900 -3.110 1.00 96.44 80 ALA A C 1
ATOM 616 O O . ALA A 1 80 ? -8.695 3.290 -2.150 1.00 96.44 80 ALA A O 1
ATOM 617 N N . LEU A 1 81 ? -6.973 3.689 -3.536 1.00 97.12 81 LEU A N 1
ATOM 618 C CA . LEU A 1 81 ? -6.060 2.757 -2.877 1.00 97.12 81 LEU A CA 1
ATOM 619 C C . LEU A 1 81 ? -5.700 3.199 -1.465 1.00 97.12 81 LEU A C 1
ATOM 621 O O . LEU A 1 81 ? -5.790 2.382 -0.552 1.00 97.12 81 LEU A O 1
ATOM 625 N N . LEU A 1 82 ? -5.362 4.475 -1.270 1.00 96.75 82 LEU A N 1
ATOM 626 C CA . LEU A 1 82 ? -5.079 5.014 0.058 1.00 96.75 82 LEU A CA 1
ATOM 627 C C . LEU A 1 82 ? -6.249 4.759 1.017 1.00 96.75 82 LEU A C 1
ATOM 629 O O . LEU A 1 82 ? -6.046 4.209 2.095 1.00 96.75 82 LEU A O 1
ATOM 633 N N . GLN A 1 83 ? -7.474 5.087 0.604 1.00 96.81 83 GLN A N 1
ATOM 634 C CA . GLN A 1 83 ? -8.667 4.888 1.432 1.00 96.81 83 GLN A CA 1
ATOM 635 C C . GLN A 1 83 ? -8.962 3.407 1.692 1.00 96.81 83 GLN A C 1
ATOM 637 O O . GLN A 1 83 ? -9.319 3.040 2.808 1.00 96.81 83 GLN A O 1
ATOM 642 N N . THR A 1 84 ? -8.752 2.540 0.698 1.00 96.75 84 THR A N 1
ATOM 643 C CA . THR A 1 84 ? -8.926 1.088 0.858 1.00 96.75 84 THR A CA 1
ATOM 644 C C . THR A 1 84 ? -7.956 0.522 1.896 1.00 96.75 84 THR A C 1
ATOM 646 O O . THR A 1 84 ? -8.365 -0.245 2.765 1.00 96.75 84 THR A O 1
ATOM 649 N N . LEU A 1 85 ? -6.682 0.922 1.841 1.00 96.69 85 LEU A N 1
ATOM 650 C CA . LEU A 1 85 ? -5.662 0.498 2.803 1.00 96.69 85 LEU A CA 1
ATOM 651 C C . LEU A 1 85 ? -5.976 1.003 4.215 1.00 96.69 85 LEU A C 1
ATOM 653 O O . LEU A 1 85 ? -5.913 0.223 5.164 1.00 96.69 85 LEU A O 1
ATOM 657 N N . ILE A 1 86 ? -6.351 2.281 4.344 1.00 96.31 86 ILE A N 1
ATOM 658 C CA . ILE A 1 86 ? -6.727 2.886 5.628 1.00 96.31 86 ILE A CA 1
ATOM 659 C C . ILE A 1 86 ? -7.909 2.141 6.245 1.00 96.31 86 ILE A C 1
ATOM 661 O O . ILE A 1 86 ? -7.848 1.789 7.418 1.00 96.31 86 ILE A O 1
ATOM 665 N N . ALA A 1 87 ? -8.956 1.870 5.462 1.00 95.62 87 ALA A N 1
ATOM 666 C CA . ALA A 1 87 ? -10.134 1.157 5.940 1.00 95.62 87 ALA A CA 1
ATOM 667 C C . ALA A 1 87 ? -9.787 -0.271 6.388 1.00 95.62 87 ALA A C 1
ATOM 669 O O . ALA A 1 87 ? -10.079 -0.640 7.519 1.00 95.62 87 ALA A O 1
ATOM 670 N N . GLN A 1 88 ? -9.089 -1.055 5.556 1.00 95.56 88 GLN A N 1
ATOM 671 C CA . GLN A 1 88 ? -8.753 -2.444 5.895 1.00 95.56 88 GLN A CA 1
ATOM 672 C C . GLN A 1 88 ? -7.855 -2.558 7.136 1.00 95.56 88 GLN A C 1
ATOM 674 O O . GLN A 1 88 ? -8.085 -3.419 7.985 1.00 95.56 88 GLN A O 1
ATOM 679 N N . MET A 1 89 ? -6.835 -1.702 7.255 1.00 96.06 89 MET A N 1
ATOM 680 C CA . MET A 1 89 ? -5.955 -1.689 8.430 1.00 96.06 89 MET A CA 1
ATOM 681 C C . MET A 1 89 ? -6.682 -1.150 9.665 1.00 96.06 89 MET A C 1
ATOM 683 O O . MET A 1 89 ? -6.545 -1.721 10.744 1.00 96.06 89 MET A O 1
ATOM 687 N N . GLY A 1 90 ? -7.477 -0.088 9.507 1.00 95.12 90 GLY A N 1
ATOM 688 C CA . GLY A 1 90 ? -8.282 0.500 10.576 1.00 95.12 90 GLY A CA 1
ATOM 689 C C . GLY A 1 90 ? -9.256 -0.512 11.174 1.00 95.12 90 GLY A C 1
ATOM 690 O O . GLY A 1 90 ? -9.226 -0.738 12.382 1.00 95.12 90 GLY A O 1
ATOM 691 N N . ASP A 1 91 ? -10.023 -1.203 10.328 1.00 95.69 91 ASP A N 1
ATOM 692 C CA . ASP A 1 91 ? -10.951 -2.258 10.744 1.00 95.69 91 AS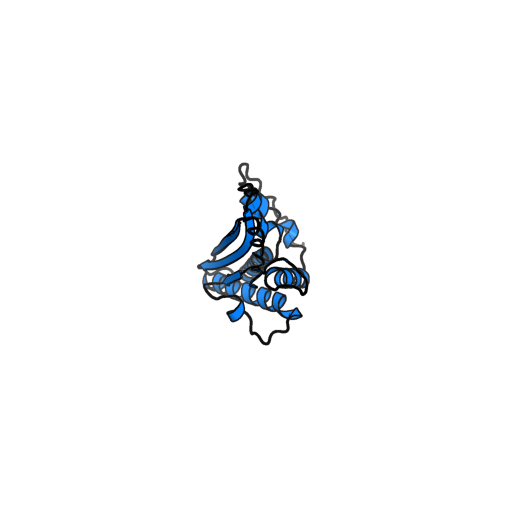P A CA 1
ATOM 693 C C . ASP A 1 91 ? -10.221 -3.379 11.501 1.00 95.69 91 ASP A C 1
ATOM 695 O O . ASP A 1 91 ? -10.683 -3.844 12.546 1.00 95.69 91 ASP A O 1
ATOM 699 N N . ALA A 1 92 ? -9.056 -3.817 11.015 1.00 95.44 92 ALA A N 1
ATOM 700 C CA . ALA A 1 92 ? -8.260 -4.839 11.691 1.00 95.44 92 ALA A CA 1
ATOM 701 C C . ALA A 1 92 ? -7.775 -4.379 13.079 1.00 95.44 92 ALA A C 1
ATOM 703 O O . ALA A 1 92 ? -7.868 -5.130 14.054 1.00 95.44 92 ALA A O 1
ATOM 704 N N . PHE A 1 93 ? -7.324 -3.129 13.195 1.00 96.56 93 PHE A N 1
ATOM 705 C CA . PHE A 1 93 ? -6.860 -2.549 14.455 1.00 96.56 93 PHE A CA 1
ATOM 706 C C . PHE A 1 93 ? -7.999 -2.382 15.465 1.00 96.56 93 PHE A C 1
ATOM 708 O O . PHE A 1 93 ? -7.834 -2.720 16.641 1.00 96.56 93 PHE A O 1
ATOM 715 N N . GLU A 1 94 ? -9.169 -1.923 15.024 1.00 96.12 94 GLU A N 1
ATOM 716 C CA . GLU A 1 94 ? -10.362 -1.829 15.870 1.00 96.12 94 GLU A CA 1
ATOM 717 C C . GLU A 1 94 ? -10.826 -3.206 16.355 1.00 96.12 94 GLU A C 1
ATOM 719 O O . GLU A 1 94 ? -11.099 -3.392 17.547 1.00 96.12 94 GLU A O 1
ATOM 724 N N . ASN A 1 95 ? -10.828 -4.206 15.469 1.00 96.06 95 ASN A N 1
ATOM 725 C CA . ASN A 1 95 ? -11.111 -5.597 15.829 1.00 96.06 95 ASN A CA 1
ATOM 726 C C . ASN A 1 95 ? -10.101 -6.141 16.854 1.00 96.06 95 ASN A C 1
ATOM 728 O O . ASN A 1 95 ? -10.471 -6.894 17.759 1.00 96.06 95 ASN A O 1
ATOM 732 N N . ALA A 1 96 ? -8.848 -5.687 16.785 1.00 95.31 96 ALA A N 1
ATOM 733 C CA . ALA A 1 96 ? -7.801 -5.953 17.768 1.00 95.31 96 ALA A CA 1
ATOM 734 C C . ALA A 1 96 ? -7.871 -5.060 19.028 1.00 95.31 96 ALA A C 1
ATOM 736 O O . ALA A 1 96 ? -6.942 -5.061 19.838 1.00 95.31 96 ALA A O 1
ATOM 737 N N . ARG A 1 97 ? -8.981 -4.336 19.240 1.00 96.75 97 ARG A N 1
ATOM 738 C CA . ARG A 1 97 ? -9.262 -3.479 20.409 1.00 96.75 97 ARG A CA 1
ATOM 739 C C . ARG A 1 97 ? -8.381 -2.233 20.533 1.00 96.75 97 ARG A C 1
ATOM 741 O O . ARG A 1 97 ? -8.298 -1.650 21.617 1.00 96.75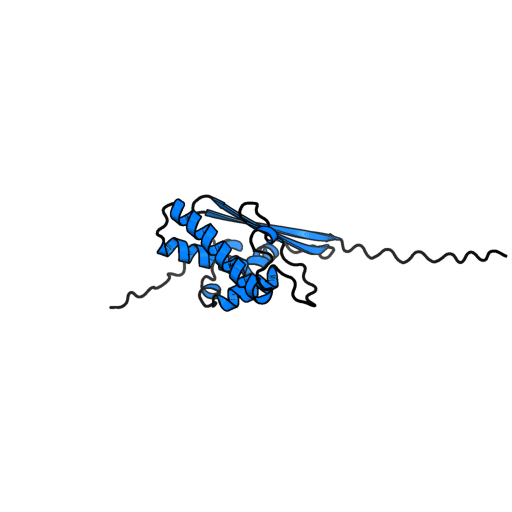 97 ARG A O 1
ATOM 748 N N . VAL A 1 98 ? -7.760 -1.779 19.445 1.00 94.19 98 VAL A N 1
ATOM 749 C CA . VAL A 1 98 ? -7.176 -0.433 19.385 1.00 94.19 98 VAL A CA 1
ATOM 750 C C . VAL A 1 98 ? -8.317 0.590 19.396 1.00 94.19 98 VAL A C 1
ATOM 752 O O . VAL A 1 98 ? -9.372 0.362 18.808 1.00 94.19 98 VAL A O 1
ATOM 755 N N . ARG A 1 99 ? -8.142 1.723 20.086 1.00 95.38 99 ARG A N 1
ATOM 756 C CA . ARG A 1 99 ? -9.144 2.800 20.050 1.00 95.38 99 ARG A CA 1
ATOM 757 C C . ARG A 1 99 ? -9.293 3.333 18.624 1.00 95.38 99 ARG A C 1
ATOM 759 O O . ARG A 1 99 ? -8.280 3.615 17.996 1.00 95.38 99 ARG A O 1
ATOM 766 N N . THR A 1 100 ? -10.524 3.561 18.176 1.00 93.81 100 THR A N 1
ATOM 767 C CA . THR A 1 100 ? -10.871 4.060 16.830 1.00 93.81 100 THR A CA 1
ATOM 768 C C . THR A 1 100 ? -10.033 5.256 16.371 1.00 93.81 100 THR A C 1
ATOM 770 O O . THR A 1 100 ? -9.523 5.272 15.255 1.00 93.81 100 THR A O 1
ATOM 773 N N . ASP A 1 101 ? -9.821 6.247 17.241 1.00 91.19 101 ASP A N 1
ATOM 774 C CA . ASP A 1 101 ? -9.023 7.433 16.914 1.00 91.19 101 ASP A CA 1
ATOM 775 C C . ASP A 1 101 ? -7.548 7.101 16.644 1.00 91.19 101 ASP A C 1
ATOM 777 O O . ASP A 1 101 ? -6.946 7.639 15.718 1.00 91.19 101 ASP A O 1
ATOM 781 N N . LEU A 1 102 ? -6.978 6.177 17.419 1.00 91.81 102 LEU A N 1
ATOM 782 C CA . LEU A 1 102 ? -5.611 5.698 17.223 1.00 91.81 102 LEU A CA 1
ATOM 783 C C . LEU A 1 102 ? -5.502 4.745 16.031 1.00 91.81 102 LEU A C 1
ATOM 785 O O . LEU A 1 102 ? -4.535 4.840 15.281 1.00 91.81 102 LEU A O 1
ATOM 789 N N . ALA A 1 103 ? -6.488 3.867 15.840 1.00 92.69 103 ALA A N 1
ATOM 790 C CA . ALA A 1 103 ? -6.543 2.926 14.728 1.00 92.69 103 ALA A CA 1
ATOM 791 C C . ALA A 1 103 ? -6.513 3.667 13.387 1.00 92.69 103 ALA A C 1
ATOM 793 O O . ALA A 1 103 ? -5.695 3.347 12.526 1.00 92.69 103 ALA A O 1
ATOM 794 N N . LEU A 1 104 ? -7.329 4.717 13.247 1.00 91.75 104 LEU A N 1
ATOM 795 C CA . LEU A 1 104 ? -7.381 5.530 12.035 1.00 91.75 104 LEU A CA 1
ATOM 796 C C . LEU A 1 104 ? -6.048 6.237 11.749 1.00 91.75 104 LEU A C 1
ATOM 798 O O . LEU A 1 104 ? -5.573 6.217 10.614 1.00 91.75 104 LEU A O 1
ATOM 802 N N . VAL A 1 105 ? -5.434 6.850 12.768 1.00 90.81 105 VAL A N 1
ATOM 803 C CA . VAL A 1 105 ? -4.142 7.543 12.611 1.00 90.81 105 VAL A CA 1
ATOM 804 C C . VAL A 1 105 ? -3.041 6.553 12.231 1.00 90.81 105 VAL A C 1
ATOM 806 O O . VAL A 1 105 ? -2.320 6.786 11.266 1.00 90.81 105 VAL A O 1
ATOM 809 N N . GLN A 1 106 ? -2.957 5.412 12.918 1.00 90.88 106 GLN A N 1
ATOM 810 C CA . GLN A 1 106 ? -1.967 4.377 12.613 1.00 90.88 106 GLN A CA 1
ATOM 811 C C . GLN A 1 106 ? -2.153 3.803 11.206 1.00 90.88 106 GLN A C 1
ATOM 813 O O . GLN A 1 106 ? -1.178 3.654 10.473 1.00 90.88 106 GLN A O 1
ATOM 818 N N . ALA A 1 107 ? -3.392 3.513 10.803 1.00 92.94 107 ALA A N 1
ATOM 819 C CA . ALA A 1 107 ? -3.698 3.013 9.467 1.00 92.94 107 ALA A CA 1
ATOM 820 C C . ALA A 1 107 ? -3.304 4.025 8.380 1.00 92.94 107 ALA A C 1
ATOM 822 O O . ALA A 1 107 ? -2.708 3.651 7.369 1.00 92.94 107 ALA A O 1
ATOM 823 N N . ARG A 1 108 ? -3.571 5.317 8.609 1.00 91.94 108 ARG A N 1
ATOM 824 C CA . ARG A 1 108 ? -3.163 6.406 7.714 1.00 91.94 108 ARG A CA 1
ATOM 825 C C . ARG A 1 108 ? -1.650 6.517 7.581 1.00 91.94 108 ARG A C 1
ATOM 827 O O . ARG A 1 108 ? -1.159 6.595 6.455 1.00 91.94 108 ARG A O 1
ATOM 834 N N . ASP A 1 109 ? -0.924 6.497 8.691 1.00 89.81 109 ASP A N 1
ATOM 835 C CA . ASP A 1 109 ? 0.537 6.589 8.679 1.00 89.81 109 ASP A CA 1
ATOM 836 C C . ASP A 1 109 ? 1.152 5.384 7.952 1.00 89.81 109 ASP A C 1
ATOM 838 O O . ASP A 1 109 ? 2.016 5.545 7.085 1.00 89.81 109 ASP A O 1
ATOM 842 N N . ILE A 1 110 ? 0.648 4.175 8.234 1.00 91.00 110 ILE A N 1
ATOM 843 C CA . ILE A 1 110 ? 1.125 2.938 7.606 1.00 91.00 110 ILE A CA 1
ATOM 844 C C . ILE A 1 110 ? 0.835 2.919 6.105 1.00 91.00 110 ILE A C 1
ATOM 846 O O . ILE A 1 110 ? 1.731 2.632 5.308 1.00 91.00 110 ILE A O 1
ATOM 850 N N . ALA A 1 111 ? -0.380 3.278 5.693 1.00 93.50 111 ALA A N 1
ATOM 851 C CA . ALA A 1 111 ? -0.708 3.407 4.278 1.00 93.50 111 ALA A CA 1
ATOM 852 C C . ALA A 1 111 ? 0.168 4.478 3.598 1.00 93.50 111 ALA A C 1
ATOM 854 O O . ALA A 1 111 ? 0.626 4.282 2.472 1.00 93.50 111 ALA A O 1
ATOM 855 N N . GLY A 1 112 ? 0.484 5.573 4.296 1.00 91.75 112 GLY A N 1
ATOM 856 C CA . GLY A 1 112 ? 1.401 6.613 3.829 1.00 91.75 112 GLY A CA 1
ATOM 857 C C . GLY A 1 112 ? 2.818 6.108 3.534 1.00 91.75 112 GLY A C 1
ATOM 858 O O . GLY A 1 112 ? 3.417 6.527 2.538 1.00 91.75 112 GLY A O 1
ATOM 859 N N . PHE A 1 113 ? 3.346 5.158 4.317 1.00 90.06 113 PHE A N 1
ATOM 860 C CA . PHE A 1 113 ? 4.652 4.540 4.037 1.00 90.06 113 PHE A CA 1
ATOM 861 C C . PHE A 1 113 ? 4.688 3.843 2.674 1.00 90.06 113 PHE A C 1
ATOM 863 O O . PHE A 1 113 ? 5.696 3.923 1.971 1.00 90.06 113 PHE A O 1
ATOM 870 N N . LEU A 1 114 ? 3.580 3.242 2.236 1.00 92.44 114 LEU A N 1
ATOM 871 C CA . LEU A 1 114 ? 3.478 2.596 0.923 1.00 92.44 114 LEU A CA 1
ATOM 872 C C . LEU A 1 114 ? 3.518 3.596 -0.247 1.00 92.44 114 LEU A C 1
ATOM 874 O O . LEU A 1 114 ? 3.686 3.192 -1.396 1.00 92.44 114 LEU A O 1
ATOM 878 N N . ALA A 1 115 ? 3.415 4.896 0.028 1.00 91.31 115 ALA A N 1
ATOM 879 C CA . ALA A 1 115 ? 3.635 5.977 -0.928 1.00 91.31 115 ALA A CA 1
ATOM 880 C C . ALA A 1 115 ? 5.001 6.669 -0.743 1.00 91.31 115 ALA A C 1
ATOM 882 O O . ALA A 1 115 ? 5.328 7.600 -1.475 1.00 91.31 115 ALA A O 1
ATOM 883 N N . CYS A 1 116 ? 5.808 6.282 0.246 1.00 87.88 116 CYS A N 1
ATOM 884 C CA . CYS A 1 116 ? 7.065 6.950 0.574 1.00 87.88 116 CYS A CA 1
ATOM 885 C C . CYS A 1 116 ? 8.233 6.340 -0.225 1.00 87.88 116 CYS A C 1
ATOM 887 O O . CYS A 1 116 ? 8.515 5.152 -0.079 1.00 87.88 116 CYS A O 1
ATOM 889 N N . PRO A 1 117 ? 8.949 7.110 -1.070 1.00 85.00 117 PRO A N 1
ATOM 890 C CA . PRO A 1 117 ? 10.053 6.556 -1.855 1.00 85.00 117 PRO A CA 1
ATOM 891 C C . PRO A 1 117 ? 11.211 6.095 -0.961 1.00 85.00 117 PRO A C 1
ATOM 893 O O . PRO A 1 117 ? 11.761 5.024 -1.191 1.00 85.00 117 PRO A O 1
ATOM 896 N N . THR A 1 118 ? 11.518 6.849 0.098 1.00 83.44 118 THR A N 1
ATOM 897 C CA . THR A 1 118 ? 12.556 6.503 1.079 1.00 83.44 118 THR A CA 1
ATOM 898 C C . THR A 1 118 ? 12.280 5.148 1.730 1.00 83.44 118 THR A C 1
ATOM 900 O O . THR A 1 118 ? 13.171 4.306 1.811 1.00 83.44 118 THR A O 1
ATOM 903 N N .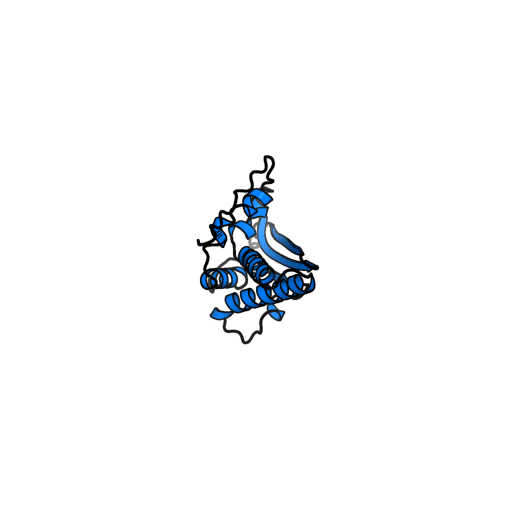 PHE A 1 119 ? 11.028 4.898 2.124 1.00 84.94 119 PHE A N 1
ATOM 904 C CA . PHE A 1 119 ? 10.613 3.615 2.691 1.00 84.94 119 PHE A CA 1
ATOM 905 C C . PHE A 1 119 ? 10.732 2.473 1.671 1.00 84.94 119 PHE A C 1
ATOM 907 O O . PHE A 1 119 ? 11.304 1.426 1.968 1.00 84.94 119 PHE A O 1
ATOM 914 N N . LEU A 1 120 ? 10.248 2.678 0.444 1.00 86.62 120 LEU A N 1
ATOM 915 C CA . LEU A 1 120 ? 10.243 1.638 -0.591 1.00 86.62 120 LEU A CA 1
ATOM 916 C C . LEU A 1 120 ? 11.640 1.252 -1.099 1.00 86.62 120 LEU A C 1
ATOM 918 O O . LEU A 1 120 ? 11.824 0.121 -1.561 1.00 86.62 120 LEU A O 1
ATOM 922 N N . SER A 1 121 ? 12.618 2.152 -0.988 1.00 82.00 121 SER A N 1
ATOM 923 C CA . SER A 1 121 ? 14.018 1.912 -1.364 1.00 82.00 121 SER A CA 1
ATOM 924 C C . SER A 1 121 ? 14.919 1.519 -0.187 1.00 82.00 121 SER A C 1
ATOM 926 O O . SER A 1 121 ? 16.103 1.267 -0.391 1.00 82.00 121 SER A O 1
ATOM 928 N N . ALA A 1 122 ? 14.391 1.413 1.037 1.00 77.69 122 ALA A N 1
ATOM 929 C CA . ALA A 1 122 ? 15.190 1.163 2.243 1.00 77.69 122 ALA A CA 1
ATOM 930 C C . ALA A 1 122 ? 16.047 -0.117 2.168 1.00 77.69 122 ALA A C 1
ATOM 932 O O . ALA A 1 122 ? 17.151 -0.169 2.706 1.00 77.69 122 ALA A O 1
ATOM 933 N N . HIS A 1 123 ? 15.555 -1.148 1.474 1.00 70.69 123 HIS A N 1
ATOM 934 C CA . HIS A 1 123 ? 16.255 -2.422 1.303 1.00 70.69 123 HIS A CA 1
ATOM 935 C C . HIS A 1 123 ? 17.539 -2.306 0.463 1.00 70.69 123 HIS A C 1
ATOM 937 O O . HIS A 1 123 ? 18.470 -3.081 0.670 1.00 70.69 123 HIS A O 1
ATOM 943 N N . GLU A 1 124 ? 17.621 -1.331 -0.447 1.00 67.12 124 GLU A N 1
ATOM 944 C CA . GLU A 1 124 ? 18.789 -1.123 -1.316 1.00 67.12 124 GLU A CA 1
ATOM 945 C C . GLU A 1 124 ? 20.016 -0.640 -0.517 1.00 67.12 124 GLU A C 1
ATOM 947 O O . GLU A 1 124 ? 21.151 -0.823 -0.947 1.00 67.12 124 GLU A O 1
ATOM 952 N N . LEU A 1 125 ? 19.810 -0.094 0.688 1.00 60.81 125 LEU A N 1
ATOM 953 C CA . LEU A 1 125 ? 20.887 0.307 1.602 1.00 60.81 125 LEU A CA 1
ATOM 954 C C . LEU A 1 125 ? 21.543 -0.879 2.325 1.00 60.81 125 LEU A C 1
ATOM 956 O O . LEU A 1 125 ? 22.605 -0.717 2.923 1.00 60.81 125 LEU A O 1
ATOM 960 N N . LEU A 1 126 ? 20.909 -2.055 2.311 1.00 63.78 126 LEU A N 1
ATOM 961 C CA . LEU A 1 126 ? 21.375 -3.227 3.058 1.00 63.78 126 LEU A CA 1
ATOM 962 C C . LEU A 1 126 ? 22.325 -4.108 2.241 1.00 63.78 126 LEU A C 1
ATOM 964 O O . LEU A 1 126 ? 23.168 -4.792 2.818 1.00 63.78 126 LEU A O 1
ATOM 968 N N . VAL A 1 127 ? 22.196 -4.105 0.912 1.00 66.25 127 VAL A N 1
ATOM 969 C CA . VAL A 1 127 ? 23.004 -4.925 0.002 1.00 66.25 127 VAL A CA 1
ATOM 970 C C . VAL A 1 127 ? 23.294 -4.120 -1.259 1.00 66.25 127 VAL A C 1
ATOM 972 O O . VAL A 1 127 ? 22.368 -3.694 -1.947 1.00 66.25 127 VAL A O 1
ATOM 975 N N . ALA A 1 128 ? 24.577 -3.936 -1.585 1.00 68.19 128 ALA A N 1
ATOM 976 C CA . ALA A 1 128 ? 24.966 -3.283 -2.829 1.00 68.19 128 ALA A CA 1
ATOM 977 C C . ALA A 1 128 ? 24.456 -4.105 -4.031 1.00 68.19 128 ALA A C 1
ATOM 979 O O . ALA A 1 128 ? 24.719 -5.311 -4.087 1.00 68.19 128 ALA A O 1
ATOM 980 N N . PRO A 1 129 ? 23.731 -3.492 -4.983 1.00 65.06 129 PRO A N 1
ATOM 981 C CA . PRO A 1 129 ? 23.247 -4.212 -6.147 1.00 65.06 129 PRO A CA 1
ATOM 982 C C . PRO A 1 129 ? 24.415 -4.713 -6.999 1.00 65.06 129 PRO A C 1
ATOM 984 O O . PRO A 1 129 ? 25.389 -3.999 -7.237 1.00 65.06 129 PRO A O 1
ATOM 987 N N . ASP A 1 130 ? 24.296 -5.950 -7.478 1.00 70.62 130 ASP A N 1
ATOM 988 C CA . ASP A 1 130 ? 25.213 -6.519 -8.462 1.00 70.62 130 ASP A CA 1
ATOM 989 C C . ASP A 1 130 ? 25.123 -5.712 -9.767 1.00 70.62 130 ASP A C 1
ATOM 991 O O . ASP A 1 130 ? 24.059 -5.627 -10.383 1.00 70.62 130 ASP A O 1
ATOM 995 N N . ALA A 1 131 ? 26.243 -5.122 -10.193 1.00 73.88 131 ALA A N 1
ATOM 996 C CA . ALA A 1 131 ? 26.320 -4.275 -11.384 1.00 73.88 131 ALA A CA 1
ATOM 997 C C . ALA A 1 131 ? 25.954 -5.013 -12.688 1.00 73.88 131 ALA A C 1
ATOM 999 O O . ALA A 1 131 ? 25.672 -4.378 -13.705 1.00 73.88 131 ALA A O 1
ATOM 1000 N N . THR A 1 132 ? 25.947 -6.347 -12.675 1.00 77.12 132 THR A N 1
ATOM 1001 C CA . THR A 1 132 ? 25.573 -7.175 -13.829 1.00 77.12 132 THR A CA 1
ATOM 1002 C C . THR A 1 132 ? 24.063 -7.376 -13.976 1.00 77.12 132 THR A C 1
ATOM 1004 O O . THR A 1 132 ? 23.606 -7.898 -14.994 1.00 77.12 132 THR A O 1
ATOM 1007 N N . ARG A 1 133 ? 23.267 -6.933 -12.997 1.00 74.00 133 ARG A N 1
ATOM 1008 C CA . ARG A 1 133 ? 21.822 -7.158 -12.949 1.00 74.00 133 ARG A CA 1
ATOM 1009 C C . ARG A 1 133 ? 21.048 -5.856 -13.057 1.00 74.00 133 ARG A C 1
ATOM 1011 O O . ARG A 1 133 ? 21.339 -4.872 -12.382 1.00 74.00 133 ARG A O 1
ATOM 1018 N N . ARG A 1 134 ? 19.992 -5.863 -13.870 1.00 78.75 134 ARG A N 1
ATOM 1019 C CA . ARG A 1 134 ? 19.043 -4.750 -13.966 1.00 78.75 134 ARG A CA 1
ATOM 1020 C C . ARG A 1 134 ? 17.797 -5.069 -13.149 1.00 78.75 134 ARG A C 1
ATOM 1022 O O . ARG A 1 134 ? 17.238 -6.159 -13.258 1.00 78.75 134 ARG A O 1
ATOM 1029 N N . LYS A 1 135 ? 17.339 -4.109 -12.338 1.00 78.44 135 LYS A N 1
ATOM 1030 C CA . LYS A 1 135 ? 16.059 -4.205 -11.618 1.00 78.44 135 LYS A CA 1
ATOM 1031 C C . LYS A 1 135 ? 14.932 -4.392 -12.637 1.00 78.44 135 LYS A C 1
ATOM 1033 O O . LYS A 1 135 ? 14.776 -3.567 -13.534 1.00 78.44 135 LYS A O 1
ATOM 1038 N N . HIS A 1 136 ? 14.181 -5.480 -12.498 1.00 80.12 136 HIS A N 1
ATOM 1039 C CA . HIS A 1 136 ? 13.073 -5.819 -13.384 1.00 80.12 136 HIS A CA 1
ATOM 1040 C C . HIS A 1 136 ? 11.755 -5.299 -12.816 1.00 80.12 136 HIS A C 1
ATOM 1042 O O . HIS A 1 136 ? 11.122 -4.428 -13.410 1.00 80.12 136 HIS A O 1
ATOM 1048 N N . ARG A 1 137 ? 11.350 -5.797 -11.642 1.00 85.88 137 ARG A N 1
ATOM 1049 C CA . ARG A 1 137 ? 10.093 -5.394 -11.004 1.00 85.88 137 ARG A CA 1
ATOM 1050 C C . ARG A 1 137 ? 10.130 -5.578 -9.495 1.00 85.88 137 ARG A C 1
ATOM 1052 O O . ARG A 1 137 ? 10.616 -6.597 -9.007 1.00 85.88 137 ARG A O 1
ATOM 1059 N N . GLN A 1 138 ? 9.566 -4.615 -8.774 1.00 90.44 138 GLN A N 1
ATOM 1060 C CA . GLN A 1 138 ? 9.298 -4.722 -7.342 1.00 90.44 138 GLN A CA 1
ATOM 1061 C C . GLN A 1 138 ? 7.872 -5.241 -7.104 1.00 90.44 138 GLN A C 1
ATOM 1063 O O . GLN A 1 138 ? 6.931 -4.849 -7.797 1.00 90.44 138 GLN A O 1
ATOM 1068 N N . ALA A 1 139 ? 7.727 -6.114 -6.117 1.00 92.00 139 ALA A N 1
ATOM 1069 C CA . ALA A 1 139 ? 6.470 -6.611 -5.590 1.00 92.00 139 ALA A CA 1
ATOM 1070 C C . ALA A 1 139 ? 6.413 -6.351 -4.081 1.00 92.00 139 ALA A C 1
ATOM 1072 O O . ALA A 1 139 ? 7.426 -6.460 -3.387 1.00 92.00 139 ALA A O 1
ATOM 1073 N N . ILE A 1 140 ? 5.234 -5.993 -3.590 1.00 94.19 140 ILE A N 1
ATOM 1074 C CA . ILE A 1 140 ? 4.950 -5.751 -2.182 1.00 94.19 140 ILE A CA 1
ATOM 1075 C C . ILE A 1 140 ? 3.724 -6.572 -1.815 1.00 94.19 140 ILE A C 1
ATOM 1077 O O . ILE A 1 140 ? 2.675 -6.431 -2.441 1.00 94.19 140 ILE A O 1
ATOM 1081 N N . ASP A 1 141 ? 3.866 -7.398 -0.791 1.00 94.56 141 ASP A N 1
ATOM 1082 C CA . ASP A 1 141 ? 2.755 -8.072 -0.139 1.00 94.56 141 ASP A CA 1
ATOM 1083 C C . ASP A 1 141 ? 2.564 -7.470 1.252 1.00 94.56 141 ASP A C 1
ATOM 1085 O O . ASP A 1 141 ? 3.506 -7.379 2.044 1.00 94.56 141 ASP A O 1
ATOM 1089 N N . VAL A 1 142 ? 1.354 -6.997 1.521 1.00 93.50 142 VAL A N 1
ATOM 1090 C CA . VAL A 1 142 ? 0.959 -6.414 2.799 1.00 93.50 142 VAL A CA 1
ATOM 1091 C C . VAL A 1 142 ? 0.012 -7.385 3.475 1.00 93.50 142 VAL A C 1
ATOM 1093 O O . VAL A 1 142 ? -1.027 -7.730 2.919 1.00 93.50 142 VAL A O 1
ATOM 1096 N N . HIS A 1 143 ? 0.332 -7.796 4.691 1.00 94.25 143 HIS A N 1
ATOM 1097 C CA . HIS A 1 143 ? -0.534 -8.651 5.485 1.00 94.25 143 HIS A CA 1
ATOM 1098 C C . HIS A 1 143 ? -0.843 -7.987 6.820 1.00 94.25 143 HIS A C 1
ATOM 1100 O O . HIS A 1 143 ? 0.052 -7.486 7.497 1.00 94.25 143 HIS A O 1
ATOM 1106 N N . THR A 1 144 ? -2.117 -7.971 7.195 1.00 92.12 144 THR A N 1
ATOM 1107 C CA . THR A 1 144 ? -2.575 -7.479 8.490 1.00 92.12 144 THR A CA 1
ATOM 1108 C C . THR A 1 144 ? -3.007 -8.657 9.352 1.00 92.12 144 THR A C 1
ATOM 1110 O O . THR A 1 144 ? -3.899 -9.410 8.968 1.00 92.12 144 THR A O 1
ATOM 1113 N N . ASP A 1 145 ? -2.381 -8.796 10.518 1.00 89.81 145 ASP A N 1
ATOM 1114 C CA . ASP A 1 145 ? -2.701 -9.809 11.522 1.00 89.81 145 ASP A CA 1
ATOM 1115 C C . ASP A 1 145 ? -2.936 -9.121 12.873 1.00 89.81 145 ASP A C 1
ATOM 1117 O O . ASP A 1 145 ? -2.019 -8.576 13.498 1.00 89.81 145 ASP A O 1
ATOM 1121 N N . GLY A 1 146 ? -4.203 -9.061 13.289 1.00 90.50 146 GLY A N 1
ATOM 1122 C CA . GLY A 1 146 ? -4.633 -8.296 14.456 1.00 90.50 146 GLY A CA 1
ATOM 1123 C C . GLY A 1 146 ? -4.247 -6.816 14.353 1.00 90.50 146 GLY A C 1
ATOM 1124 O O . GLY A 1 146 ? -4.691 -6.106 13.455 1.00 90.50 146 GLY A O 1
ATOM 1125 N N . ASN A 1 147 ? -3.418 -6.349 15.289 1.00 89.56 147 ASN A N 1
ATOM 1126 C CA . ASN A 1 147 ? -2.896 -4.979 15.315 1.00 89.56 147 ASN A CA 1
ATOM 1127 C C . ASN A 1 147 ? -1.514 -4.827 14.654 1.00 89.56 147 ASN A C 1
ATOM 1129 O O . ASN A 1 147 ? -0.861 -3.799 14.828 1.00 89.56 147 ASN A O 1
ATOM 1133 N N . THR A 1 148 ? -1.044 -5.848 13.936 1.00 90.94 148 THR A N 1
ATOM 1134 C CA . THR A 1 148 ? 0.269 -5.861 13.286 1.00 90.94 148 THR A CA 1
ATOM 1135 C C . THR A 1 148 ? 0.107 -5.803 11.772 1.00 90.94 148 THR A C 1
ATOM 1137 O O . THR A 1 148 ? -0.727 -6.500 11.197 1.00 90.94 148 THR A O 1
ATOM 1140 N N . VAL A 1 149 ? 0.929 -4.982 11.113 1.00 90.81 149 VAL A N 1
ATOM 1141 C CA . VAL A 1 149 ? 1.037 -4.940 9.649 1.00 90.81 149 VAL A CA 1
ATOM 1142 C C . VAL A 1 149 ? 2.424 -5.417 9.245 1.00 90.81 149 VAL A C 1
ATOM 1144 O O . VAL A 1 149 ? 3.435 -4.810 9.595 1.00 90.81 149 VAL A O 1
ATOM 1147 N N . CYS A 1 150 ? 2.458 -6.505 8.489 1.00 91.88 150 CYS A N 1
ATOM 1148 C CA . CYS A 1 150 ? 3.650 -7.079 7.891 1.00 91.88 150 CYS A CA 1
ATOM 1149 C C . CYS A 1 150 ? 3.750 -6.610 6.438 1.00 91.88 150 CYS A C 1
ATOM 1151 O O . CYS A 1 150 ? 2.799 -6.748 5.672 1.00 91.88 150 CYS A O 1
ATOM 1153 N N . ILE A 1 151 ? 4.904 -6.067 6.048 1.00 91.06 151 ILE A N 1
ATOM 1154 C CA . ILE A 1 151 ? 5.171 -5.629 4.674 1.00 91.06 151 ILE A CA 1
ATOM 1155 C C . ILE A 1 151 ? 6.349 -6.441 4.154 1.00 91.06 151 ILE A C 1
ATOM 1157 O O . ILE A 1 151 ? 7.479 -6.281 4.615 1.00 91.06 151 ILE A O 1
ATOM 1161 N N . HIS A 1 152 ? 6.084 -7.314 3.190 1.00 89.81 152 HIS A N 1
ATOM 1162 C CA . HIS A 1 152 ? 7.102 -8.101 2.518 1.00 89.81 152 HIS A CA 1
ATOM 1163 C C . HIS A 1 152 ? 7.404 -7.487 1.153 1.00 89.81 152 HIS A C 1
ATOM 1165 O O . HIS A 1 152 ? 6.531 -7.388 0.293 1.00 89.81 152 HIS A O 1
ATOM 1171 N N . MET A 1 153 ? 8.652 -7.064 0.949 1.00 89.75 153 MET A N 1
ATOM 1172 C CA . MET A 1 153 ? 9.110 -6.499 -0.319 1.00 89.75 153 MET A CA 1
ATOM 1173 C C . MET A 1 153 ? 10.000 -7.500 -1.040 1.00 89.75 153 MET A C 1
ATOM 1175 O O . MET A 1 153 ? 10.946 -8.036 -0.470 1.00 89.75 153 MET A O 1
ATOM 1179 N N . THR A 1 154 ? 9.727 -7.723 -2.318 1.00 87.88 154 THR A N 1
ATOM 1180 C CA . THR A 1 154 ? 10.547 -8.559 -3.191 1.00 87.88 154 THR A CA 1
ATOM 1181 C C . THR A 1 154 ? 10.907 -7.770 -4.437 1.00 87.88 154 THR A C 1
ATOM 1183 O O . THR A 1 154 ? 10.036 -7.222 -5.107 1.00 87.88 154 THR A O 1
ATOM 1186 N N . THR A 1 155 ? 12.189 -7.736 -4.782 1.00 86.25 155 THR A N 1
ATOM 1187 C CA . THR A 1 155 ? 12.661 -7.140 -6.033 1.00 86.25 155 THR A CA 1
ATOM 1188 C C . THR A 1 155 ? 13.200 -8.246 -6.926 1.00 86.25 155 THR A C 1
ATOM 1190 O O . THR A 1 155 ? 14.070 -9.016 -6.527 1.00 86.25 155 THR A O 1
ATOM 1193 N N . THR A 1 156 ? 12.673 -8.330 -8.142 1.00 83.06 156 THR A N 1
ATOM 1194 C CA . THR A 1 156 ? 13.172 -9.232 -9.182 1.00 83.06 156 THR A CA 1
ATOM 1195 C C . THR A 1 156 ? 14.169 -8.498 -10.065 1.00 83.06 156 THR A C 1
ATOM 1197 O O . THR A 1 156 ? 14.022 -7.300 -10.331 1.00 83.06 156 THR A O 1
ATOM 1200 N N . TYR A 1 157 ? 15.179 -9.226 -10.527 1.00 81.38 157 TYR A N 1
ATOM 1201 C CA . TYR A 1 157 ? 16.227 -8.719 -11.400 1.00 81.38 157 TYR A CA 1
ATOM 1202 C C . TYR A 1 157 ? 16.294 -9.579 -12.656 1.00 81.38 157 TYR A C 1
ATOM 1204 O O . TYR A 1 157 ? 16.047 -10.782 -12.604 1.00 81.38 157 TYR A O 1
ATOM 1212 N N . THR A 1 158 ? 16.636 -8.952 -13.771 1.00 80.44 158 THR A N 1
ATOM 1213 C CA . THR A 1 158 ? 17.011 -9.633 -15.010 1.00 80.44 158 THR A CA 1
ATOM 1214 C C . THR A 1 158 ? 18.506 -9.469 -15.214 1.00 80.44 158 THR A C 1
ATOM 1216 O O . THR A 1 158 ? 19.050 -8.391 -14.948 1.00 80.44 158 THR A O 1
ATOM 1219 N N . ASP A 1 159 ? 19.163 -10.513 -15.701 1.00 77.56 159 ASP A N 1
ATOM 1220 C CA . ASP A 1 159 ? 20.566 -10.421 -16.085 1.00 77.56 159 ASP A CA 1
ATOM 1221 C C . ASP A 1 159 ? 20.712 -9.450 -17.264 1.00 77.56 159 ASP A C 1
ATOM 1223 O O . ASP A 1 159 ? 19.875 -9.418 -18.173 1.00 77.56 159 ASP A O 1
ATOM 1227 N N . ASN A 1 160 ? 21.778 -8.645 -17.258 1.00 63.94 160 ASN A N 1
ATOM 1228 C CA . ASN A 1 160 ? 22.207 -7.911 -18.444 1.00 63.94 160 ASN A CA 1
ATOM 1229 C C . ASN A 1 160 ? 22.839 -8.901 -19.435 1.00 63.94 160 ASN A C 1
ATOM 1231 O O . ASN A 1 160 ? 24.033 -8.820 -19.723 1.00 63.94 160 ASN A O 1
ATOM 1235 N N . GLU A 1 161 ? 22.086 -9.870 -19.956 1.00 54.03 161 GLU A N 1
ATOM 1236 C CA . GLU A 1 161 ? 22.570 -10.585 -21.131 1.00 54.03 161 GLU A CA 1
ATOM 1237 C C . GLU A 1 161 ? 22.638 -9.579 -22.283 1.00 54.03 161 GLU A C 1
ATOM 1239 O O . GLU A 1 161 ? 21.624 -9.061 -22.758 1.00 54.03 161 GLU A O 1
ATOM 1244 N N . ALA A 1 162 ? 23.868 -9.267 -22.702 1.00 50.97 162 ALA A N 1
ATOM 1245 C CA . ALA A 1 162 ? 24.128 -8.594 -23.958 1.00 50.97 162 ALA A CA 1
ATOM 1246 C C . ALA A 1 162 ? 23.358 -9.347 -25.042 1.00 50.97 162 ALA A C 1
ATOM 1248 O O . ALA A 1 162 ? 23.616 -10.523 -25.296 1.00 50.97 162 ALA A O 1
ATOM 1249 N N . GLN A 1 163 ? 22.386 -8.662 -25.636 1.00 48.19 163 GLN A N 1
ATOM 1250 C CA . GLN A 1 163 ? 21.584 -9.148 -26.746 1.00 48.19 163 GLN A CA 1
ATOM 1251 C C . GLN A 1 163 ? 22.503 -9.897 -27.727 1.00 48.19 163 GLN A C 1
ATOM 1253 O O . GLN A 1 163 ? 23.444 -9.278 -28.238 1.00 48.19 163 GLN A O 1
ATOM 1258 N N . PRO A 1 164 ? 22.322 -11.216 -27.956 1.00 46.84 164 PRO A N 1
ATOM 1259 C CA . PRO A 1 164 ? 23.211 -11.950 -28.840 1.00 46.84 164 PRO A CA 1
ATOM 1260 C C . PRO A 1 164 ? 23.173 -11.261 -30.200 1.00 46.84 164 PRO A C 1
ATOM 1262 O O . PRO A 1 164 ? 22.093 -11.009 -30.743 1.00 46.84 164 PRO A O 1
ATOM 1265 N N . ALA A 1 165 ? 24.358 -10.894 -30.700 1.00 52.53 165 ALA A N 1
ATOM 1266 C CA . ALA A 1 165 ? 24.514 -10.172 -31.954 1.00 52.53 165 ALA A CA 1
ATOM 1267 C C . ALA A 1 165 ? 23.631 -10.812 -33.040 1.00 52.53 165 ALA A C 1
ATOM 1269 O O . ALA A 1 165 ? 23.555 -12.047 -33.104 1.00 52.53 165 ALA A O 1
ATOM 1270 N N . PRO A 1 166 ? 22.951 -10.014 -33.885 1.00 49.34 166 PRO A N 1
ATOM 1271 C CA . PRO A 1 166 ? 22.129 -10.562 -34.951 1.00 49.34 166 PRO A CA 1
ATOM 1272 C C . PRO A 1 166 ? 22.984 -11.534 -35.764 1.00 49.34 166 PRO A C 1
ATOM 1274 O O . PRO A 1 166 ? 24.034 -11.153 -36.286 1.00 49.34 166 PRO A O 1
ATOM 1277 N N . LYS A 1 167 ? 22.559 -12.806 -35.827 1.00 54.12 167 LYS A N 1
ATOM 1278 C CA . LYS A 1 167 ? 23.232 -13.824 -36.643 1.00 54.12 167 LYS A CA 1
ATOM 1279 C C . LYS A 1 167 ? 23.451 -13.230 -38.039 1.00 54.12 167 LYS A C 1
ATOM 1281 O O . LYS A 1 167 ? 22.476 -12.731 -38.614 1.00 54.12 167 LYS A O 1
ATOM 1286 N N . PRO A 1 168 ? 24.679 -13.255 -38.591 1.00 51.09 168 PRO A N 1
ATOM 1287 C CA . PRO A 1 168 ? 24.908 -12.760 -39.937 1.00 51.09 168 PRO A CA 1
ATOM 1288 C C . PRO A 1 168 ? 23.952 -13.495 -40.874 1.00 51.09 168 PRO A C 1
ATOM 1290 O O . PRO A 1 168 ? 23.910 -14.727 -40.886 1.00 51.09 168 PRO A O 1
ATOM 1293 N N . ARG A 1 169 ? 23.138 -12.732 -41.617 1.00 50.81 169 ARG A N 1
ATOM 1294 C CA . ARG A 1 169 ? 22.318 -13.274 -42.701 1.00 50.81 169 ARG A CA 1
ATOM 1295 C C . ARG A 1 169 ? 23.293 -13.921 -43.673 1.00 50.81 169 ARG A C 1
ATOM 1297 O O . ARG A 1 169 ? 23.981 -13.219 -44.408 1.00 50.81 169 ARG A O 1
ATOM 1304 N N . THR A 1 170 ? 23.377 -15.244 -43.662 1.00 51.72 170 THR A N 1
ATOM 1305 C CA . THR A 1 170 ? 24.017 -15.984 -44.738 1.00 51.72 170 THR A CA 1
ATOM 1306 C C . THR A 1 170 ? 23.199 -15.707 -45.991 1.00 51.72 170 THR A C 1
ATOM 1308 O O . THR A 1 170 ? 22.101 -16.226 -46.178 1.00 51.72 170 THR A O 1
ATOM 1311 N N . SER A 1 171 ? 23.703 -14.808 -46.832 1.00 46.06 171 SER A N 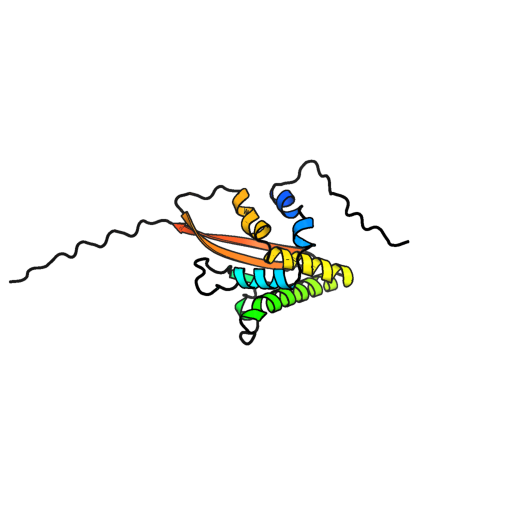1
ATOM 1312 C CA . SER A 1 171 ? 23.240 -14.654 -48.201 1.00 46.06 171 SER A CA 1
ATOM 1313 C C . SER A 1 171 ? 23.521 -15.966 -48.924 1.00 46.06 171 SER A C 1
ATOM 1315 O O . SER A 1 171 ? 24.644 -16.211 -49.358 1.00 46.06 171 SER A O 1
ATOM 1317 N N . SER A 1 172 ? 22.513 -16.834 -49.013 1.00 49.81 172 SER A N 1
ATOM 1318 C CA . SER A 1 172 ? 22.531 -17.944 -49.955 1.00 49.81 172 SER A CA 1
ATOM 1319 C C . SER A 1 172 ? 22.273 -17.372 -51.347 1.00 49.81 172 SER A C 1
ATOM 1321 O O . SER A 1 172 ? 21.128 -17.182 -51.758 1.00 49.81 172 SER A O 1
ATOM 1323 N N . THR A 1 173 ? 23.339 -17.053 -52.066 1.00 48.69 173 THR A N 1
ATOM 1324 C CA . THR A 1 173 ? 23.298 -16.965 -53.523 1.00 48.69 173 THR A CA 1
ATOM 1325 C C . THR A 1 173 ? 23.068 -18.376 -54.059 1.00 48.69 173 THR A C 1
ATOM 1327 O O . THR A 1 173 ? 23.967 -19.212 -54.055 1.00 48.69 173 THR A O 1
ATOM 1330 N N . TRP A 1 174 ? 21.836 -18.656 -54.482 1.00 45.94 174 TRP A N 1
ATOM 1331 C CA . TRP A 1 174 ? 21.521 -19.800 -55.329 1.00 45.94 174 TRP A CA 1
ATOM 1332 C C . TRP A 1 174 ? 21.308 -19.303 -56.759 1.00 45.94 174 TRP A C 1
ATOM 1334 O O . TRP A 1 174 ? 20.335 -18.600 -57.006 1.00 45.94 174 TRP A O 1
ATOM 1344 N N . ARG A 1 175 ? 22.230 -19.750 -57.625 1.00 50.06 175 ARG A N 1
ATOM 1345 C CA . ARG A 1 175 ? 22.265 -19.769 -59.102 1.00 50.06 175 ARG A CA 1
ATOM 1346 C C . ARG A 1 175 ? 22.182 -18.446 -59.856 1.00 50.06 175 ARG A C 1
ATOM 1348 O O . ARG A 1 175 ? 21.105 -17.823 -59.886 1.00 50.06 175 ARG A O 1
#

Foldseek 3Di:
DDDPPDPDQPDDPDQDLLSVLVRCPPVLVPDDLLNLLVLQLVQQDPDVPDPDDHAWEAEQNRTLPRLDDPPQDSSCSSSSQLVSQLVVQLVLQVVLVDPSVVSNVVSNSVSSLSSDPSSLCSVCVVDPDDPQKDWDHKYWYWYDDRNDIDIDIDIDIDGPPDDPPPDPPPPPPDD

Sequence (175 aa):
MPPSTRIRSWNRTHTSIIEQVLVPQTEIADRTEREVAADMAARYWAAPGDERAPIALSVNSVALDRLIDPRVAVGERGGALLQTLIAQMGDAFENARVRTDLALVQARDIAGFLACPTFLSAHELLVAPDATRRKHRQAIDVHTDGNTVCIHMTTTYTDNEAQPAPKPRTSSTWR

pLDDT: mean 77.44, std 20.01, range [29.3, 97.12]